Protein AF-A0A2K3M8W5-F1 (afdb_monomer_lite)

InterPro domains:
  IPR025314 Domain of unknown function DUF4219 [PF13961] (15-39)

Sequence (48 aa):
MQSENLAIKLPVFEGENYHLWAIRMKAYLEANDLWEAVEDEYEIDPLP

Foldseek 3Di:
DPPPPVPPPQQDDPPPDVVVSVVSNCVVCVVVVNVVVVPPPPPDDDDD

Radius of gyration: 15.35 Å; chains: 1; bounding box: 30×36×37 Å

pLDDT: mean 79.38, std 15.33, range [38.06, 95.31]

Secondary structure (DSSP, 8-state):
--------------SS-HHHHHHHHHHHHHHTT-SHHHHS----PPP-

Structure (mmCIF, N/CA/C/O backbone):
data_AF-A0A2K3M8W5-F1
#
_entry.id   AF-A0A2K3M8W5-F1
#
loop_
_atom_site.group_PDB
_atom_site.id
_atom_site.type_symbol
_atom_site.label_atom_id
_atom_site.label_alt_id
_atom_site.label_comp_id
_atom_site.label_asym_id
_atom_site.label_entity_id
_atom_site.label_seq_id
_atom_site.pdbx_PDB_ins_code
_atom_site.Cartn_x
_atom_site.Cartn_y
_atom_site.Cartn_z
_atom_site.occupancy
_atom_site.B_iso_or_equiv
_atom_site.auth_seq_id
_atom_site.auth_comp_id
_atom_site.auth_asym_id
_atom_site.auth_atom_id
_atom_site.pdbx_PDB_model_num
ATOM 1 N N . MET A 1 1 ? -22.525 10.456 -21.664 1.00 38.06 1 MET A N 1
ATOM 2 C CA . MET A 1 1 ? -21.711 11.070 -20.597 1.00 38.06 1 MET A CA 1
ATOM 3 C C . MET A 1 1 ? -21.158 9.938 -19.772 1.00 38.06 1 MET A C 1
ATOM 5 O O . MET A 1 1 ? -21.942 9.248 -19.134 1.00 38.06 1 MET A O 1
ATOM 9 N N . GLN A 1 2 ? -19.860 9.664 -19.887 1.00 40.81 2 GLN A N 1
ATOM 10 C CA . GLN A 1 2 ? -19.239 8.736 -18.952 1.00 40.81 2 GLN A CA 1
ATOM 11 C C . GLN A 1 2 ? -19.331 9.399 -17.585 1.00 40.81 2 GLN A C 1
ATOM 13 O O . GLN A 1 2 ? -18.953 10.558 -17.436 1.00 40.81 2 GLN A O 1
ATOM 18 N N . SER A 1 3 ? -19.965 8.717 -16.641 1.00 47.53 3 SER A N 1
ATOM 19 C CA . SER A 1 3 ? -19.990 9.142 -15.256 1.00 47.53 3 SER A CA 1
ATOM 20 C C . SER A 1 3 ? -18.545 9.174 -14.777 1.00 47.53 3 SER A C 1
ATOM 22 O O . SER A 1 3 ? -17.964 8.125 -14.497 1.00 47.53 3 SER A O 1
ATOM 24 N N . GLU A 1 4 ? -17.969 10.370 -14.720 1.00 54.91 4 GLU A N 1
ATOM 25 C CA . GLU A 1 4 ? -16.799 10.664 -13.905 1.00 54.91 4 GLU A CA 1
ATOM 26 C C . GLU A 1 4 ? -17.245 10.518 -12.454 1.00 54.91 4 GLU A C 1
ATOM 28 O O . GLU A 1 4 ? -17.604 11.465 -11.760 1.00 54.91 4 GLU A O 1
ATOM 33 N N . ASN A 1 5 ? -17.344 9.263 -12.029 1.00 53.25 5 ASN A N 1
ATOM 34 C CA . ASN A 1 5 ? -17.427 8.935 -10.632 1.00 53.25 5 ASN A CA 1
ATOM 35 C C . ASN A 1 5 ? -16.079 9.381 -10.077 1.00 53.25 5 ASN A C 1
ATOM 37 O O . ASN A 1 5 ? -15.045 8.852 -10.485 1.00 53.25 5 ASN A O 1
ATOM 41 N N . LEU A 1 6 ? -16.085 10.355 -9.173 1.00 50.69 6 LEU A N 1
ATOM 42 C CA . LEU A 1 6 ? -14.921 10.810 -8.411 1.00 50.69 6 LEU A CA 1
ATOM 43 C C . LEU A 1 6 ? -14.393 9.699 -7.467 1.00 50.69 6 LEU A C 1
ATOM 45 O O . LEU A 1 6 ? -13.834 9.970 -6.413 1.00 50.69 6 LEU A O 1
ATOM 49 N N . ALA A 1 7 ? -14.626 8.432 -7.816 1.00 54.16 7 ALA A N 1
ATOM 50 C CA . ALA A 1 7 ? -14.059 7.259 -7.203 1.00 54.16 7 ALA A CA 1
ATOM 51 C C . ALA A 1 7 ? -12.585 7.257 -7.582 1.00 54.16 7 ALA A C 1
ATOM 53 O O . ALA A 1 7 ? -12.218 7.000 -8.731 1.00 54.16 7 ALA A O 1
ATOM 54 N N . ILE A 1 8 ? -11.752 7.617 -6.615 1.00 59.12 8 ILE A N 1
ATOM 55 C CA . ILE A 1 8 ? -10.301 7.580 -6.706 1.00 59.12 8 ILE A CA 1
ATOM 56 C C . ILE A 1 8 ? -9.907 6.263 -7.390 1.00 59.12 8 ILE A C 1
ATOM 58 O O . ILE A 1 8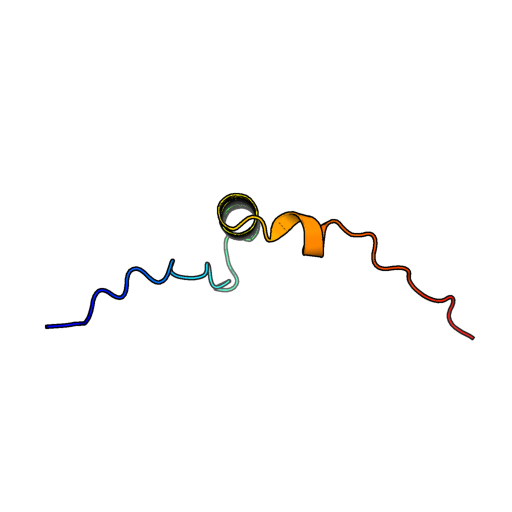 ? -10.160 5.177 -6.865 1.00 59.12 8 ILE A O 1
ATOM 62 N N . LYS A 1 9 ? -9.361 6.354 -8.607 1.00 72.69 9 LYS A N 1
ATOM 63 C CA . LYS A 1 9 ? -8.995 5.180 -9.400 1.00 72.69 9 LYS A CA 1
ATOM 64 C C . LYS A 1 9 ? -7.881 4.449 -8.656 1.00 72.69 9 LYS A C 1
ATOM 66 O O . LYS A 1 9 ? -6.764 4.958 -8.580 1.00 72.69 9 LYS A O 1
ATOM 71 N N . LEU A 1 10 ? -8.203 3.281 -8.101 1.00 81.25 10 LEU A N 1
ATOM 72 C CA . LEU A 1 10 ? -7.242 2.438 -7.395 1.00 81.25 10 LEU A CA 1
ATOM 73 C C . LEU A 1 10 ? -6.021 2.171 -8.293 1.00 81.25 10 LEU A C 1
ATOM 75 O O . LEU A 1 10 ? -6.198 1.811 -9.464 1.00 81.25 10 LEU A O 1
ATOM 79 N N . PRO A 1 11 ? -4.789 2.343 -7.784 1.00 85.50 11 PRO A N 1
ATOM 80 C CA . PRO A 1 11 ? -3.596 2.008 -8.541 1.00 85.50 11 PRO A CA 1
ATOM 81 C C . PRO A 1 11 ? -3.508 0.485 -8.707 1.00 85.50 11 PRO A C 1
ATOM 83 O O . PRO A 1 11 ? -3.207 -0.245 -7.767 1.00 85.50 11 PRO A O 1
ATOM 86 N N . VAL A 1 12 ? -3.770 -0.005 -9.919 1.00 89.06 12 VAL A N 1
ATOM 87 C CA . VAL A 1 12 ? -3.635 -1.425 -10.283 1.00 89.06 12 VAL A CA 1
ATOM 88 C C . VAL A 1 12 ? -2.185 -1.712 -10.674 1.00 89.06 12 VAL A C 1
ATOM 90 O O . VAL A 1 12 ? -1.553 -0.900 -11.351 1.00 89.06 12 VAL A O 1
ATOM 93 N N . PHE A 1 13 ? -1.642 -2.847 -10.226 1.00 91.94 13 PHE A N 1
ATOM 94 C CA . PHE A 1 13 ? -0.295 -3.271 -10.598 1.00 91.94 13 PHE A CA 1
ATOM 95 C C . PHE A 1 13 ? -0.325 -3.995 -11.943 1.00 91.94 13 PHE A C 1
ATOM 97 O O . PHE A 1 13 ? -0.984 -5.021 -12.083 1.00 91.94 13 PHE A O 1
ATOM 104 N N . GLU A 1 14 ? 0.408 -3.470 -12.923 1.00 92.56 14 GLU A N 1
ATOM 105 C CA . GLU A 1 14 ? 0.446 -4.014 -14.289 1.00 92.56 14 GLU A CA 1
ATOM 106 C C . GLU A 1 14 ? 1.652 -4.941 -14.534 1.00 92.56 14 GLU A C 1
ATOM 108 O O . GLU A 1 14 ? 1.899 -5.354 -15.661 1.00 92.56 14 GLU A O 1
ATOM 113 N N . GLY A 1 15 ? 2.408 -5.291 -13.487 1.00 92.38 15 GLY A N 1
ATOM 114 C CA . GLY A 1 15 ? 3.576 -6.177 -13.586 1.00 92.38 15 GLY A CA 1
ATOM 115 C C . GLY A 1 15 ? 4.909 -5.460 -13.819 1.00 92.38 15 GLY A C 1
ATOM 116 O O . GLY A 1 15 ? 5.960 -6.089 -13.734 1.00 92.38 15 GLY A O 1
ATOM 117 N N . GLU A 1 16 ? 4.893 -4.144 -14.035 1.00 93.81 16 GLU A N 1
ATOM 118 C CA . GLU A 1 16 ? 6.087 -3.320 -14.250 1.00 93.81 16 GLU A CA 1
ATOM 119 C C . GLU A 1 16 ? 6.169 -2.159 -13.250 1.00 93.81 16 GLU A C 1
ATOM 121 O O . GLU A 1 16 ? 5.166 -1.722 -12.685 1.00 93.81 16 GLU A O 1
ATOM 126 N N . ASN A 1 17 ? 7.379 -1.626 -13.042 1.00 92.75 17 ASN A N 1
ATOM 127 C CA . ASN A 1 17 ? 7.634 -0.452 -12.196 1.00 92.75 17 ASN A CA 1
ATOM 128 C C . ASN A 1 17 ? 7.046 -0.563 -10.778 1.00 92.75 17 ASN A C 1
ATOM 130 O O . ASN A 1 17 ? 6.415 0.372 -10.279 1.00 92.75 17 ASN A O 1
ATOM 1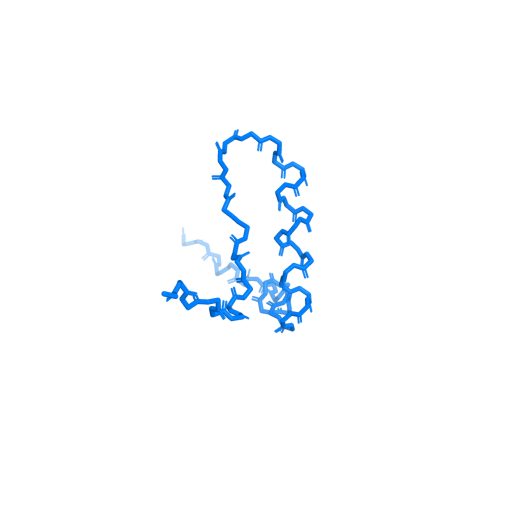34 N N . TYR A 1 18 ? 7.300 -1.692 -10.108 1.00 93.81 18 TYR A N 1
ATOM 135 C CA . TYR A 1 18 ? 6.813 -1.972 -8.753 1.00 93.81 18 TYR A CA 1
ATOM 136 C C . TYR A 1 18 ? 7.033 -0.809 -7.776 1.00 93.81 18 TYR A C 1
ATOM 138 O O . TYR A 1 18 ? 6.116 -0.441 -7.052 1.00 93.81 18 TYR A O 1
ATOM 146 N N . HIS A 1 19 ? 8.207 -0.170 -7.801 1.00 95.31 19 HIS A N 1
ATOM 147 C CA . HIS A 1 19 ? 8.497 0.974 -6.932 1.00 95.31 19 HIS A CA 1
ATOM 148 C C . HIS A 1 19 ? 7.518 2.137 -7.131 1.00 95.31 19 HIS A C 1
ATOM 150 O O . HIS A 1 19 ? 7.026 2.706 -6.160 1.00 95.31 19 HIS A O 1
ATOM 156 N N . LEU A 1 20 ? 7.198 2.471 -8.383 1.00 94.06 20 LEU A N 1
ATOM 157 C CA . LEU A 1 20 ? 6.257 3.543 -8.692 1.00 94.06 20 LEU A CA 1
ATOM 158 C C . LEU A 1 20 ? 4.829 3.164 -8.286 1.00 94.06 20 LEU A C 1
ATOM 160 O O . LEU A 1 20 ? 4.101 4.000 -7.753 1.00 94.06 20 LEU A O 1
ATOM 164 N N . TRP A 1 21 ? 4.431 1.912 -8.522 1.00 94.69 21 TRP A N 1
ATOM 165 C CA . TRP A 1 21 ? 3.131 1.407 -8.084 1.00 94.69 21 TRP A CA 1
ATOM 166 C C . TRP A 1 21 ? 3.000 1.431 -6.557 1.00 94.69 21 TRP A C 1
ATOM 168 O O . TRP A 1 21 ? 2.008 1.944 -6.048 1.00 94.69 21 TRP A O 1
ATOM 178 N N . ALA A 1 22 ? 4.020 0.969 -5.832 1.00 92.88 22 ALA A N 1
ATOM 179 C CA . ALA A 1 22 ? 4.030 0.938 -4.374 1.00 92.88 22 ALA A CA 1
ATOM 180 C C . ALA A 1 22 ? 3.905 2.347 -3.776 1.00 92.88 22 ALA A C 1
ATOM 182 O O . ALA A 1 22 ? 3.106 2.554 -2.867 1.00 92.88 22 ALA A O 1
ATOM 183 N N . ILE A 1 23 ? 4.616 3.337 -4.334 1.00 93.38 23 ILE A N 1
ATOM 184 C CA . ILE A 1 23 ? 4.489 4.747 -3.924 1.00 93.38 23 ILE A CA 1
ATOM 185 C C . ILE A 1 23 ? 3.055 5.254 -4.142 1.00 93.38 23 ILE A C 1
ATOM 187 O O . ILE A 1 23 ? 2.489 5.896 -3.260 1.00 93.38 23 ILE A O 1
ATOM 191 N N . ARG A 1 24 ? 2.445 4.951 -5.298 1.00 92.12 24 ARG A N 1
ATOM 192 C CA . ARG A 1 24 ? 1.058 5.347 -5.599 1.00 92.12 24 ARG A CA 1
ATOM 193 C C . ARG A 1 24 ? 0.049 4.672 -4.673 1.00 92.12 24 ARG A C 1
ATOM 195 O O . ARG A 1 24 ? -0.891 5.328 -4.241 1.00 92.12 24 ARG A O 1
ATOM 202 N N . MET A 1 25 ? 0.237 3.386 -4.378 1.00 91.62 25 MET A N 1
ATOM 203 C CA . MET A 1 25 ? -0.624 2.637 -3.465 1.00 91.62 25 MET A CA 1
ATOM 204 C C . MET A 1 25 ? -0.524 3.183 -2.042 1.00 91.62 25 MET A C 1
ATOM 206 O O . MET A 1 25 ? -1.548 3.432 -1.415 1.00 91.62 25 MET A O 1
ATOM 210 N N . LYS A 1 26 ? 0.694 3.456 -1.562 1.00 90.25 26 LYS A N 1
ATOM 211 C CA . LYS A 1 26 ? 0.903 4.066 -0.249 1.00 90.25 26 LYS A CA 1
ATOM 212 C C . LYS A 1 26 ? 0.208 5.426 -0.141 1.00 90.25 26 LYS A C 1
ATOM 214 O O . LYS A 1 26 ? -0.594 5.617 0.762 1.00 90.25 26 LYS A O 1
ATOM 219 N N . ALA A 1 27 ? 0.431 6.321 -1.105 1.00 91.38 27 ALA A N 1
ATOM 220 C CA . ALA A 1 27 ? -0.207 7.638 -1.111 1.00 91.38 27 ALA A CA 1
ATOM 221 C C . ALA A 1 27 ? -1.745 7.557 -1.184 1.00 91.38 27 ALA A C 1
ATOM 223 O O . ALA A 1 27 ? -2.434 8.368 -0.572 1.00 91.38 27 ALA A O 1
ATOM 224 N N . TYR A 1 28 ? -2.292 6.576 -1.916 1.00 90.00 28 TYR A N 1
ATOM 225 C CA . TYR A 1 28 ? -3.731 6.309 -1.931 1.00 90.00 28 TYR A CA 1
ATOM 226 C C . TYR A 1 28 ? -4.240 5.931 -0.535 1.00 90.00 28 TYR A C 1
ATOM 228 O O . TYR A 1 28 ? -5.228 6.498 -0.080 1.00 90.00 28 TYR A O 1
ATOM 236 N N . LEU A 1 29 ? -3.578 4.992 0.144 1.00 89.06 29 LEU A N 1
ATOM 237 C CA . LEU A 1 29 ? -3.990 4.527 1.470 1.00 89.06 29 LEU A CA 1
ATOM 238 C C . LEU A 1 29 ? -3.873 5.632 2.524 1.00 89.06 29 LEU A C 1
ATOM 240 O O . LEU A 1 29 ? -4.803 5.811 3.304 1.00 89.06 29 LEU A O 1
ATOM 244 N N . GLU A 1 30 ? -2.786 6.406 2.503 1.00 88.31 30 GLU A N 1
ATOM 245 C CA . GLU A 1 30 ? -2.591 7.562 3.389 1.00 88.31 30 GLU A CA 1
ATOM 246 C C . GLU A 1 30 ? -3.680 8.623 3.180 1.00 88.31 30 GLU A C 1
ATOM 248 O O . GLU A 1 30 ? -4.262 9.102 4.142 1.00 88.31 30 GLU A O 1
ATOM 253 N N . ALA A 1 31 ? -4.018 8.957 1.930 1.00 89.19 31 ALA A N 1
ATOM 254 C CA . ALA A 1 31 ? -5.041 9.964 1.631 1.00 89.19 31 ALA A CA 1
ATOM 255 C C . ALA A 1 31 ? -6.476 9.540 1.998 1.00 89.19 31 ALA A C 1
ATOM 257 O O . ALA A 1 31 ? -7.369 10.385 2.015 1.00 89.19 31 ALA A O 1
ATOM 258 N N . ASN A 1 32 ? -6.708 8.245 2.232 1.00 86.75 32 ASN A N 1
ATOM 259 C CA . ASN A 1 32 ? -8.007 7.702 2.634 1.00 86.75 32 ASN A CA 1
ATOM 260 C C . ASN A 1 32 ? -8.034 7.280 4.114 1.00 86.75 32 ASN A C 1
ATOM 262 O O . ASN A 1 32 ? -8.996 6.632 4.518 1.00 86.75 32 ASN A O 1
ATOM 266 N N . ASP A 1 33 ? -6.991 7.594 4.893 1.00 85.88 33 ASP A N 1
ATOM 267 C CA . ASP A 1 33 ? -6.824 7.146 6.285 1.00 85.88 33 ASP A CA 1
ATOM 268 C C . ASP A 1 33 ? -6.932 5.609 6.441 1.00 85.88 33 ASP A C 1
ATOM 270 O O . ASP A 1 33 ? -7.336 5.084 7.473 1.00 85.88 33 ASP A O 1
ATOM 274 N N . LEU A 1 34 ? -6.574 4.861 5.389 1.00 84.12 34 LEU A N 1
ATOM 275 C CA . LEU A 1 34 ? -6.605 3.391 5.353 1.00 84.12 34 LEU A CA 1
ATOM 276 C C . LEU A 1 34 ? -5.244 2.766 5.666 1.00 84.12 34 LEU A C 1
ATOM 278 O O . LEU A 1 34 ? -5.144 1.549 5.805 1.00 84.12 34 LEU A O 1
ATOM 282 N N . TRP A 1 35 ? -4.189 3.581 5.721 1.00 84.94 35 TRP A N 1
ATOM 283 C CA . TRP A 1 35 ? -2.828 3.114 5.974 1.00 84.94 35 TRP A CA 1
ATOM 284 C C . TRP A 1 35 ? -2.668 2.522 7.380 1.00 84.94 35 TRP A C 1
ATOM 286 O O . TRP A 1 35 ? -1.967 1.528 7.523 1.00 84.94 35 TRP A O 1
ATOM 296 N N . GLU A 1 36 ? -3.389 3.045 8.375 1.00 79.38 36 GLU A N 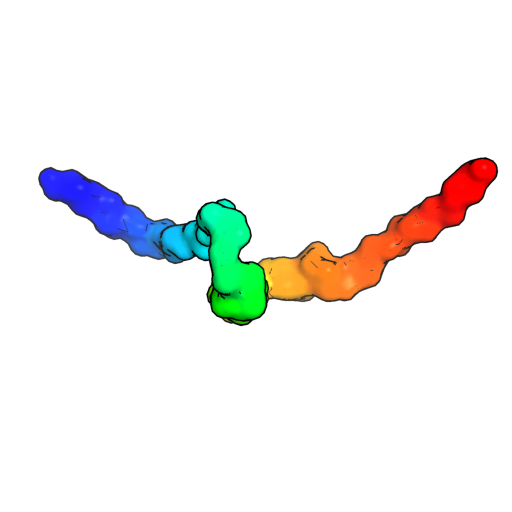1
ATOM 297 C CA . GLU A 1 36 ? -3.382 2.531 9.755 1.00 79.38 36 GLU A CA 1
ATOM 298 C C . GLU A 1 36 ? -3.788 1.047 9.815 1.00 79.38 36 GLU A C 1
ATOM 300 O O . GLU A 1 36 ? -3.080 0.237 10.398 1.00 79.38 36 GLU A O 1
ATOM 305 N N . ALA A 1 37 ? -4.832 0.647 9.078 1.00 76.81 37 ALA A N 1
ATOM 306 C CA . ALA A 1 37 ? -5.276 -0.750 9.009 1.00 76.81 37 ALA A CA 1
ATOM 307 C C . ALA A 1 37 ? -4.283 -1.699 8.302 1.00 76.81 37 ALA A C 1
ATOM 309 O O . ALA A 1 37 ? -4.444 -2.917 8.358 1.00 76.81 37 ALA A O 1
ATOM 310 N N . VAL A 1 38 ? -3.302 -1.152 7.575 1.00 75.00 38 VAL A N 1
ATOM 311 C CA . VAL A 1 38 ? -2.210 -1.907 6.937 1.00 75.00 38 VAL A CA 1
ATOM 312 C C . VAL A 1 38 ? -0.949 -1.895 7.805 1.00 75.00 38 VAL A C 1
ATOM 314 O O . VAL A 1 38 ? -0.155 -2.831 7.721 1.00 75.00 38 VAL A O 1
ATOM 317 N N . GLU A 1 39 ? -0.749 -0.846 8.607 1.00 76.81 39 GLU A N 1
ATOM 318 C CA . GLU A 1 39 ? 0.350 -0.738 9.570 1.00 76.81 39 GLU A CA 1
ATOM 319 C C . GLU A 1 39 ? 0.130 -1.564 10.828 1.00 76.81 39 GLU A C 1
ATOM 321 O O . GLU A 1 39 ? 1.130 -2.001 11.398 1.00 76.81 39 GLU A O 1
ATOM 326 N 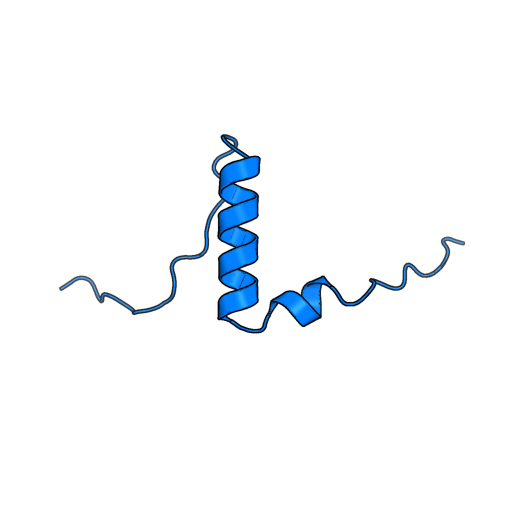N . ASP A 1 40 ? -1.124 -1.790 11.236 1.00 73.31 40 ASP A N 1
ATOM 327 C CA . ASP A 1 40 ? -1.439 -2.670 12.358 1.00 73.31 40 ASP A CA 1
ATOM 328 C C . ASP A 1 40 ? -0.696 -3.994 12.173 1.00 73.31 40 ASP A C 1
ATOM 330 O O . ASP A 1 40 ? -0.926 -4.744 11.216 1.00 73.31 40 ASP A O 1
ATOM 334 N N . GLU A 1 41 ? 0.260 -4.233 13.076 1.00 65.00 41 GLU A N 1
ATOM 335 C CA . GLU A 1 41 ? 1.108 -5.412 13.070 1.00 65.00 41 GLU A CA 1
ATOM 336 C C . GLU A 1 41 ? 0.189 -6.625 13.059 1.00 65.00 41 GLU A C 1
ATOM 338 O O . GLU A 1 41 ? -0.503 -6.919 14.033 1.00 65.00 41 GLU A O 1
ATOM 343 N N . TYR A 1 42 ? 0.144 -7.309 11.916 1.00 70.06 42 TYR A N 1
ATOM 344 C CA . TYR A 1 42 ? -0.560 -8.570 11.809 1.00 70.06 42 TYR A CA 1
ATOM 345 C C . TYR A 1 42 ? 0.078 -9.511 12.829 1.00 70.06 42 TYR A C 1
ATOM 347 O O . TYR A 1 42 ? 1.192 -9.996 12.611 1.00 70.06 42 TYR A O 1
ATOM 355 N N . GLU A 1 43 ? -0.592 -9.719 13.964 1.00 72.25 43 GLU A N 1
ATOM 356 C CA . GLU A 1 43 ? -0.163 -10.697 14.951 1.00 72.25 43 GLU A CA 1
ATOM 357 C C . GLU A 1 43 ? -0.242 -12.068 14.283 1.00 72.25 43 GLU A C 1
ATOM 359 O O . GLU A 1 43 ? -1.307 -12.660 14.104 1.00 72.25 43 GLU A O 1
ATOM 364 N N . ILE A 1 44 ? 0.914 -12.541 13.820 1.00 75.75 44 ILE A N 1
ATOM 365 C CA . ILE A 1 44 ? 1.053 -13.893 13.307 1.00 75.75 44 ILE A CA 1
ATOM 366 C C . ILE A 1 44 ? 0.982 -14.800 14.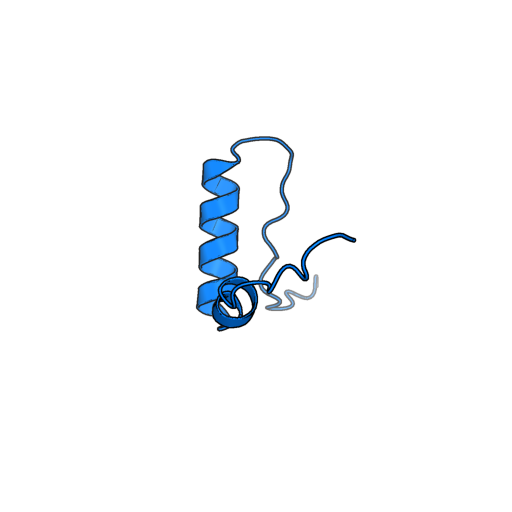529 1.00 75.75 44 ILE A C 1
ATOM 368 O O . ILE A 1 44 ? 1.967 -14.930 15.261 1.00 75.75 44 ILE A O 1
ATOM 372 N N . ASP A 1 45 ? -0.170 -15.438 14.732 1.00 81.12 45 ASP A N 1
ATOM 373 C CA . ASP A 1 45 ? -0.267 -16.543 15.679 1.00 81.12 45 ASP A CA 1
ATOM 374 C C . ASP A 1 45 ? 0.837 -17.565 15.351 1.00 81.12 45 ASP A C 1
ATOM 376 O O . ASP A 1 45 ? 1.011 -17.942 14.182 1.00 81.12 45 ASP A O 1
ATOM 380 N N . PRO A 1 46 ? 1.620 -18.013 16.347 1.00 80.56 46 PRO A N 1
ATOM 381 C CA . PRO A 1 46 ? 2.673 -18.983 16.107 1.00 80.56 46 PRO A CA 1
ATOM 382 C C . PRO A 1 46 ? 2.076 -20.254 15.498 1.00 80.56 46 PRO A C 1
ATOM 384 O O . PRO A 1 46 ? 1.074 -20.786 15.978 1.00 80.56 46 PRO A O 1
ATOM 387 N N . LEU A 1 47 ? 2.703 -20.741 14.425 1.00 82.56 47 LEU A N 1
ATOM 388 C CA . LEU A 1 47 ? 2.300 -21.994 13.792 1.00 82.56 47 LEU A CA 1
ATOM 389 C C . LEU A 1 47 ? 2.485 -23.170 14.778 1.00 82.56 47 LEU A C 1
ATOM 391 O O . LEU A 1 47 ? 3.467 -23.162 15.528 1.00 82.56 47 LEU A O 1
ATOM 395 N N . PRO A 1 48 ? 1.564 -24.157 14.784 1.00 83.19 48 PRO A N 1
ATOM 396 C CA . PRO A 1 48 ? 1.647 -25.340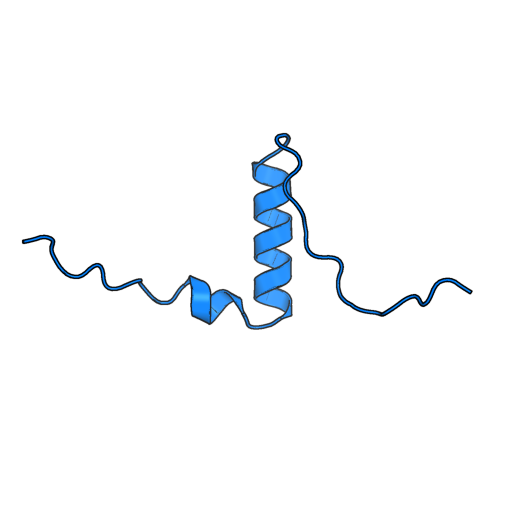 15.642 1.00 83.19 48 PRO A CA 1
ATOM 397 C C . PRO A 1 48 ? 2.829 -26.260 15.311 1.00 83.19 48 PRO A C 1
ATOM 399 O O . PRO A 1 48 ? 3.261 -26.298 14.134 1.00 83.19 48 PRO A O 1
#

Organism: Trifolium pratense (NCBI:txid57577)